Protein AF-A0AAV9C539-F1 (afdb_monomer)

pLDDT: mean 91.71, std 11.02, range [39.88, 98.0]

Foldseek 3Di:
DDPLLLVVLCVQVPVCSVVLVCQCPVVVFVDALFPPDSHTSSLLLCCVVPVVPQALCCCCCPRRNVLVVPLVRSLSSSLSSLVSNCVNVVDDPVVSVVRNVVSVVVSVVVVVVVPDDD

Structure (mmCIF, N/CA/C/O backbone):
data_AF-A0AAV9C539-F1
#
_entry.id   AF-A0AAV9C539-F1
#
loop_
_atom_site.group_PDB
_atom_site.id
_atom_site.type_symbol
_atom_site.label_atom_id
_atom_site.label_alt_id
_atom_site.label_comp_id
_atom_site.label_asym_id
_atom_site.label_entity_id
_atom_site.label_seq_id
_atom_site.pdbx_PDB_ins_code
_atom_site.Cartn_x
_atom_site.Cartn_y
_atom_site.Cartn_z
_atom_site.occupancy
_atom_site.B_iso_or_equiv
_atom_site.auth_seq_id
_atom_site.auth_comp_id
_atom_site.auth_asym_id
_atom_site.auth_atom_id
_atom_site.pdbx_PDB_model_num
ATOM 1 N N . MET A 1 1 ? -3.431 -18.438 3.610 1.00 61.56 1 MET A N 1
ATOM 2 C CA . MET A 1 1 ? -2.503 -17.490 2.958 1.00 61.56 1 MET A CA 1
ATOM 3 C C . MET A 1 1 ? -1.717 -18.217 1.881 1.00 61.56 1 MET A C 1
ATOM 5 O O . MET A 1 1 ? -1.408 -19.386 2.060 1.00 61.56 1 MET A O 1
ATOM 9 N N . ASP A 1 2 ? -1.429 -17.539 0.774 1.00 80.19 2 ASP A N 1
ATOM 10 C CA . ASP A 1 2 ? -0.578 -18.042 -0.312 1.00 80.19 2 ASP A CA 1
ATOM 11 C C . ASP A 1 2 ? 0.882 -18.203 0.165 1.00 80.19 2 ASP A C 1
ATOM 13 O O . ASP A 1 2 ? 1.387 -17.353 0.903 1.00 80.19 2 ASP A O 1
ATOM 17 N N . TH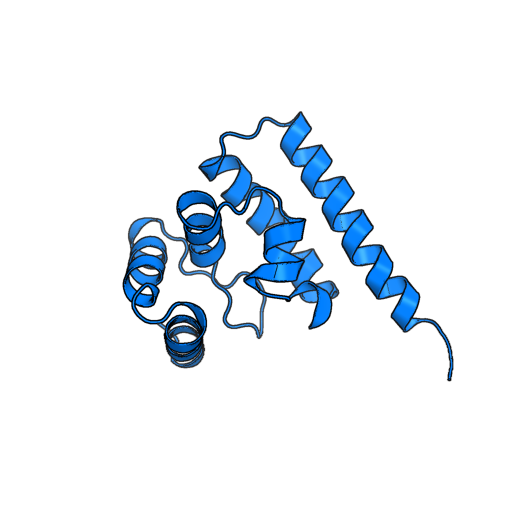R A 1 3 ? 1.574 -19.271 -0.247 1.00 85.12 3 THR A N 1
ATOM 18 C CA . THR A 1 3 ? 2.974 -19.545 0.121 1.00 85.12 3 THR A CA 1
ATOM 19 C C . THR A 1 3 ? 3.918 -18.411 -0.285 1.00 85.12 3 THR A C 1
ATOM 21 O O . THR A 1 3 ? 4.864 -18.119 0.449 1.00 85.12 3 THR A O 1
ATOM 24 N N . SER A 1 4 ? 3.664 -17.729 -1.410 1.00 88.12 4 SER A N 1
ATOM 25 C CA . SER A 1 4 ? 4.507 -16.603 -1.836 1.00 88.12 4 SER A CA 1
ATOM 26 C C . SER A 1 4 ? 4.372 -15.404 -0.895 1.00 88.12 4 SER A C 1
ATOM 28 O O . SER A 1 4 ? 5.354 -14.722 -0.618 1.00 88.12 4 SER A O 1
ATOM 30 N N . VAL A 1 5 ? 3.159 -15.163 -0.390 1.00 89.81 5 VAL A N 1
ATOM 31 C CA . VAL A 1 5 ? 2.850 -14.083 0.556 1.00 89.81 5 VAL A CA 1
ATOM 32 C C . VAL A 1 5 ? 3.446 -14.396 1.924 1.00 89.81 5 VAL A C 1
ATOM 34 O O . VAL A 1 5 ? 4.112 -13.549 2.502 1.00 89.81 5 VAL A O 1
ATOM 37 N N . ALA A 1 6 ? 3.299 -15.630 2.412 1.00 89.06 6 ALA A N 1
ATOM 38 C CA . ALA A 1 6 ? 3.893 -16.041 3.685 1.00 89.06 6 ALA A CA 1
ATOM 39 C C . ALA A 1 6 ? 5.427 -15.895 3.678 1.00 89.06 6 ALA A C 1
ATOM 41 O O . ALA A 1 6 ? 6.012 -15.378 4.631 1.00 89.06 6 ALA A O 1
ATOM 42 N N . LYS A 1 7 ? 6.079 -16.295 2.576 1.00 91.25 7 LYS A N 1
ATOM 43 C CA . LYS A 1 7 ? 7.528 -16.130 2.405 1.00 91.25 7 LYS A CA 1
ATOM 44 C C . LYS A 1 7 ? 7.934 -14.656 2.358 1.00 91.25 7 LYS A C 1
ATOM 46 O O . LYS A 1 7 ? 8.901 -14.290 3.019 1.00 91.25 7 LYS A O 1
ATOM 51 N N . HIS A 1 8 ? 7.194 -13.831 1.612 1.00 92.25 8 HIS A N 1
ATOM 52 C CA . HIS A 1 8 ? 7.399 -12.380 1.548 1.00 92.25 8 HIS A CA 1
ATOM 53 C C . HIS A 1 8 ? 7.319 -11.747 2.937 1.00 92.25 8 HIS A C 1
ATOM 55 O O . HIS A 1 8 ? 8.304 -11.170 3.391 1.00 92.25 8 HIS A O 1
ATOM 61 N N . LEU A 1 9 ? 6.210 -11.957 3.654 1.00 92.31 9 LEU A N 1
ATOM 62 C CA . LEU A 1 9 ? 6.002 -11.383 4.983 1.00 92.31 9 LEU A CA 1
ATOM 63 C C . LEU A 1 9 ? 7.108 -11.792 5.958 1.00 92.31 9 LEU A C 1
ATOM 65 O O . LEU A 1 9 ? 7.677 -10.936 6.628 1.00 92.31 9 LEU A O 1
ATOM 69 N N . SER A 1 10 ? 7.475 -13.077 5.984 1.00 92.56 10 SER A N 1
ATOM 70 C CA . SER A 1 10 ? 8.573 -13.559 6.827 1.00 92.56 10 SER A CA 1
ATOM 71 C C . SER A 1 10 ? 9.910 -12.894 6.480 1.00 92.56 10 SER A C 1
ATOM 73 O O . SER A 1 10 ? 10.652 -12.518 7.385 1.00 92.56 10 SER A O 1
ATOM 75 N N . SER A 1 11 ? 10.212 -12.705 5.192 1.00 91.94 11 SER A N 1
ATOM 76 C CA . SER A 1 11 ? 11.467 -12.080 4.760 1.00 91.94 11 SER A CA 1
ATOM 77 C C . SER A 1 11 ? 11.521 -10.566 4.979 1.00 91.94 11 SER A C 1
ATOM 79 O O . SER A 1 11 ? 12.590 -10.043 5.284 1.00 91.94 11 SER A O 1
ATOM 81 N N . SER A 1 12 ? 10.392 -9.868 4.835 1.00 89.69 12 SER A N 1
ATOM 82 C CA . SER A 1 12 ? 10.320 -8.405 4.901 1.00 89.69 12 SER A CA 1
ATOM 83 C C . SER A 1 12 ? 10.072 -7.882 6.313 1.00 89.69 12 SER A C 1
ATOM 85 O O . SER A 1 12 ? 10.644 -6.863 6.683 1.00 89.69 12 SER A O 1
ATOM 87 N N . TYR A 1 13 ? 9.257 -8.584 7.105 1.00 91.00 13 TYR A N 1
ATOM 88 C CA . TYR A 1 13 ? 8.814 -8.134 8.429 1.00 91.00 13 TYR A CA 1
ATOM 89 C C . TYR A 1 13 ? 9.374 -8.973 9.583 1.00 91.00 13 TYR A C 1
ATOM 91 O O . TYR A 1 13 ? 9.236 -8.585 10.743 1.00 91.00 13 TYR A O 1
ATOM 99 N N . GLY A 1 14 ? 10.022 -10.110 9.305 1.00 92.06 14 GLY A N 1
ATOM 100 C CA . GLY A 1 14 ? 10.626 -10.955 10.335 1.00 92.06 14 GLY A CA 1
ATOM 101 C C . GLY A 1 14 ? 9.613 -11.358 11.408 1.00 92.06 14 GLY A C 1
ATOM 102 O O . GLY A 1 14 ? 8.569 -11.931 11.101 1.00 92.06 14 GLY A O 1
ATOM 103 N N . SER A 1 15 ? 9.897 -11.023 12.669 1.00 90.12 15 SER A N 1
ATOM 104 C CA . SER A 1 15 ? 8.998 -11.284 13.804 1.00 90.12 15 SER A CA 1
ATOM 105 C C . SER A 1 15 ? 7.663 -10.537 13.723 1.00 90.12 15 SER A C 1
ATOM 107 O O . SER A 1 15 ? 6.696 -10.966 14.338 1.00 90.12 15 SER A O 1
ATOM 109 N N . MET A 1 16 ? 7.584 -9.448 12.954 1.00 93.75 16 MET A N 1
ATOM 110 C CA . MET A 1 16 ? 6.358 -8.657 12.794 1.00 93.75 16 MET A CA 1
ATOM 111 C C . MET A 1 16 ? 5.420 -9.222 11.719 1.00 93.75 16 MET A C 1
ATOM 113 O O . MET A 1 16 ? 4.296 -8.747 11.570 1.00 93.75 16 MET A O 1
ATOM 117 N N . ALA A 1 17 ? 5.846 -10.256 10.984 1.00 93.31 17 ALA A N 1
ATOM 118 C CA . ALA A 1 17 ? 5.043 -10.894 9.942 1.00 93.31 17 ALA A CA 1
ATOM 119 C C . ALA A 1 17 ? 3.695 -11.415 10.468 1.00 93.31 17 ALA A C 1
ATOM 121 O O . ALA A 1 17 ? 2.690 -11.342 9.762 1.00 93.31 17 ALA A O 1
ATOM 122 N N . GLU A 1 18 ? 3.663 -11.905 11.711 1.00 92.94 18 GLU A N 1
ATOM 123 C CA . GLU A 1 18 ? 2.434 -12.356 12.368 1.00 92.94 18 GLU A CA 1
ATOM 124 C C . GLU A 1 18 ? 1.453 -11.199 12.577 1.00 92.94 18 GLU A C 1
ATOM 126 O O . GLU A 1 18 ? 0.279 -11.328 12.245 1.00 92.94 18 GLU A O 1
ATOM 131 N N . GLN A 1 19 ? 1.933 -10.037 13.026 1.00 94.81 19 GLN A N 1
ATOM 132 C CA . GLN A 1 19 ? 1.081 -8.863 13.211 1.00 94.81 19 GLN A CA 1
ATOM 133 C C . GLN A 1 19 ? 0.478 -8.387 11.884 1.00 94.81 19 GLN A C 1
ATOM 135 O O . GLN A 1 19 ? -0.706 -8.060 11.829 1.00 94.81 19 GLN A O 1
ATOM 140 N N . VAL A 1 20 ? 1.256 -8.398 10.797 1.00 95.00 20 VAL A N 1
ATOM 141 C CA . VAL A 1 20 ? 0.739 -8.074 9.456 1.00 95.00 20 VAL A CA 1
ATOM 142 C C . VAL A 1 20 ? -0.312 -9.097 9.011 1.00 95.00 20 VAL A C 1
ATOM 144 O O . VAL A 1 20 ? -1.336 -8.724 8.436 1.00 95.00 20 VAL A O 1
ATOM 147 N N . ALA A 1 21 ? -0.099 -10.384 9.295 1.00 94.00 21 ALA A N 1
ATOM 148 C CA . ALA A 1 21 ? -1.058 -11.436 8.972 1.00 94.00 21 ALA A CA 1
ATOM 149 C C . ALA A 1 21 ? -2.364 -11.321 9.779 1.00 94.00 21 ALA A C 1
ATOM 151 O O . ALA A 1 21 ? -3.435 -11.567 9.223 1.00 94.00 21 ALA A O 1
ATOM 152 N N . LEU A 1 22 ? -2.290 -10.901 11.045 1.00 95.25 22 LEU A N 1
ATOM 153 C CA . LEU A 1 22 ? -3.464 -10.628 11.877 1.00 95.25 22 LEU A CA 1
ATOM 154 C C . LEU A 1 22 ? -4.270 -9.447 11.329 1.00 95.25 22 LEU A C 1
ATOM 156 O O . LEU A 1 22 ? -5.465 -9.595 11.103 1.00 95.25 22 LEU A O 1
ATOM 160 N N . ILE A 1 23 ? -3.619 -8.328 10.986 1.00 95.25 23 ILE A N 1
ATOM 161 C CA . ILE A 1 23 ? -4.286 -7.184 10.330 1.00 95.25 23 ILE A CA 1
ATOM 162 C C . ILE A 1 23 ? -4.976 -7.636 9.033 1.00 95.25 23 ILE A C 1
ATOM 164 O O . ILE A 1 23 ? -6.125 -7.284 8.767 1.00 95.25 23 ILE A O 1
ATOM 168 N N . ALA A 1 24 ? -4.302 -8.459 8.226 1.00 94.69 24 ALA A N 1
ATOM 169 C CA . ALA A 1 24 ? -4.870 -8.993 6.992 1.00 94.69 24 ALA A CA 1
ATOM 170 C C . ALA A 1 24 ? -6.160 -9.798 7.220 1.00 94.69 24 ALA A C 1
ATOM 172 O O . ALA A 1 24 ? -7.080 -9.719 6.400 1.00 94.69 24 ALA A O 1
ATOM 173 N N . GLN A 1 25 ? -6.218 -10.573 8.303 1.00 94.12 25 GLN A N 1
ATOM 174 C CA . GLN A 1 25 ? -7.356 -11.417 8.642 1.00 94.12 25 GLN A CA 1
ATOM 175 C C . GLN A 1 25 ? -8.492 -10.622 9.294 1.00 94.12 25 GLN A C 1
ATOM 177 O O . GLN A 1 25 ? -9.628 -10.701 8.825 1.00 94.12 25 GLN A O 1
ATOM 182 N N . ASP A 1 26 ? -8.184 -9.853 10.334 1.00 94.75 26 ASP A N 1
ATOM 183 C CA . ASP A 1 26 ? -9.176 -9.212 11.200 1.00 94.75 26 ASP A CA 1
ATOM 184 C C . ASP A 1 26 ? -9.826 -7.993 10.535 1.00 94.75 26 ASP A C 1
ATOM 186 O O . ASP A 1 26 ? -11.008 -7.721 10.739 1.00 94.75 26 ASP A O 1
ATOM 190 N N . GLU A 1 27 ? -9.079 -7.287 9.683 1.00 94.31 27 GLU A N 1
ATOM 191 C CA . GLU A 1 27 ? -9.529 -6.043 9.047 1.00 94.31 27 GLU A CA 1
ATOM 192 C C . GLU A 1 27 ? -9.890 -6.225 7.569 1.00 94.31 27 GLU A C 1
ATOM 194 O O . GLU A 1 27 ? -10.147 -5.259 6.851 1.00 94.31 27 GLU A O 1
ATOM 199 N N . ASN A 1 28 ? -9.938 -7.476 7.095 1.00 93.50 28 ASN A N 1
ATOM 200 C CA . ASN A 1 28 ? -10.246 -7.820 5.705 1.00 93.50 28 ASN A CA 1
ATOM 201 C C . ASN A 1 28 ? -9.288 -7.156 4.686 1.00 93.50 28 ASN A C 1
ATOM 203 O O . ASN A 1 28 ? -9.671 -6.848 3.554 1.00 93.50 28 ASN A O 1
ATOM 207 N N . LEU A 1 29 ? -8.023 -6.972 5.083 1.00 96.00 29 LEU A N 1
ATOM 208 C CA . LEU A 1 29 ? -6.936 -6.401 4.272 1.00 96.00 29 LEU A CA 1
ATOM 209 C C . LEU A 1 29 ? -5.989 -7.480 3.706 1.00 96.00 29 LEU A C 1
ATOM 211 O O . LEU A 1 29 ? -4.840 -7.220 3.351 1.00 96.00 29 LEU A O 1
ATOM 215 N N . GLY A 1 30 ? -6.456 -8.726 3.603 1.00 93.69 30 GLY A N 1
ATOM 216 C CA . GLY A 1 30 ? -5.683 -9.852 3.064 1.00 93.69 30 GLY A CA 1
ATOM 217 C C . GLY A 1 30 ? -5.582 -9.913 1.539 1.00 93.69 30 GLY A C 1
ATOM 218 O O . GLY A 1 30 ? -5.040 -10.880 1.000 1.00 93.69 30 GLY A O 1
ATOM 219 N N . LYS A 1 31 ? 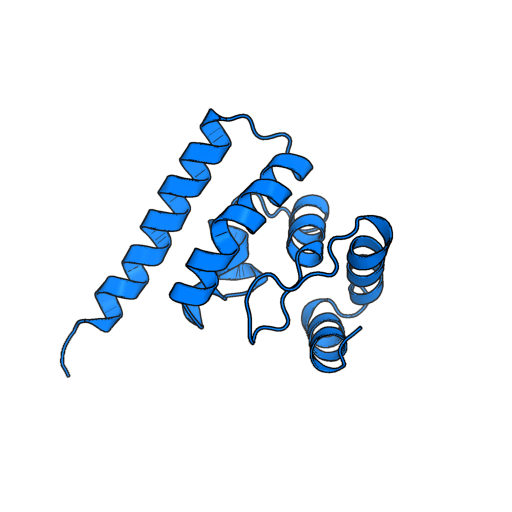-6.111 -8.917 0.821 1.00 94.56 31 LYS A N 1
ATOM 220 C CA . LYS A 1 31 ? -6.006 -8.834 -0.640 1.00 94.56 31 LYS A CA 1
ATOM 221 C C . LYS A 1 31 ? -4.629 -8.328 -1.054 1.00 94.56 31 LYS A C 1
ATOM 223 O O . LYS A 1 31 ? -4.021 -7.513 -0.366 1.00 94.56 31 LYS A O 1
ATOM 228 N N . ARG A 1 32 ? -4.152 -8.803 -2.206 1.00 95.00 32 ARG A N 1
ATOM 229 C CA . ARG A 1 32 ? -2.932 -8.282 -2.831 1.00 95.00 32 ARG A CA 1
ATOM 230 C C . ARG A 1 32 ? -3.202 -6.906 -3.434 1.00 95.00 32 ARG A C 1
ATOM 232 O O . ARG A 1 32 ? -4.240 -6.710 -4.059 1.00 95.00 32 ARG A O 1
ATOM 239 N N . LEU A 1 33 ? -2.236 -6.003 -3.305 1.00 94.25 33 LEU A N 1
ATOM 240 C CA . LEU A 1 33 ? -2.286 -4.657 -3.880 1.00 94.25 33 LEU A CA 1
ATOM 241 C C . LEU A 1 33 ? -2.165 -4.657 -5.405 1.00 94.25 33 LEU A C 1
ATOM 243 O O . LEU A 1 33 ? -2.804 -3.855 -6.078 1.00 94.25 33 LEU A O 1
ATOM 247 N N . ALA A 1 34 ? -1.343 -5.555 -5.946 1.00 92.06 34 ALA A N 1
ATOM 248 C CA . ALA A 1 34 ? -1.118 -5.691 -7.376 1.00 92.06 34 ALA A CA 1
ATOM 249 C C . ALA A 1 34 ? -1.029 -7.167 -7.770 1.00 92.06 34 ALA A C 1
ATOM 251 O O . ALA A 1 34 ? -0.485 -8.000 -7.038 1.00 92.06 34 ALA A O 1
ATOM 252 N N . HIS A 1 35 ? -1.558 -7.495 -8.949 1.00 88.69 35 HIS A N 1
ATOM 253 C CA . HIS A 1 35 ? -1.471 -8.848 -9.484 1.00 88.69 35 HIS A CA 1
ATOM 254 C C . HIS A 1 35 ? -0.006 -9.233 -9.741 1.00 88.69 35 HIS A C 1
ATOM 256 O O . HIS A 1 35 ? 0.779 -8.416 -10.207 1.00 88.69 35 HIS A O 1
ATOM 262 N N . GLY A 1 36 ? 0.372 -10.471 -9.417 1.00 89.12 36 GLY A N 1
ATOM 263 C CA . GLY A 1 36 ? 1.749 -10.958 -9.584 1.00 89.12 36 GLY A CA 1
ATOM 264 C C . GLY A 1 36 ? 2.726 -10.568 -8.466 1.00 89.12 36 GLY A C 1
ATOM 265 O O . GLY A 1 36 ? 3.782 -11.185 -8.361 1.00 89.12 36 GLY A O 1
ATOM 266 N N . TYR A 1 37 ? 2.361 -9.643 -7.572 1.00 92.62 37 TYR A N 1
ATOM 267 C CA . TYR A 1 37 ? 3.208 -9.220 -6.453 1.00 92.62 37 TYR A CA 1
ATOM 268 C C . TYR A 1 37 ? 2.695 -9.760 -5.112 1.00 92.62 37 TYR A C 1
ATOM 270 O O . TYR A 1 37 ? 1.484 -9.938 -4.943 1.00 92.62 37 TYR A O 1
ATOM 278 N N . PRO A 1 38 ? 3.581 -10.070 -4.148 1.00 93.56 38 PRO A N 1
ATOM 279 C CA . PRO A 1 38 ? 3.182 -10.625 -2.858 1.00 93.56 38 PRO A CA 1
ATOM 280 C C . PRO A 1 38 ? 2.771 -9.556 -1.830 1.00 93.56 38 PRO A C 1
ATOM 282 O O . PRO A 1 38 ? 2.567 -9.917 -0.676 1.00 93.56 38 PRO A O 1
ATOM 285 N N . TYR A 1 39 ? 2.641 -8.286 -2.235 1.00 94.75 39 TYR A N 1
ATOM 286 C CA . TYR A 1 39 ? 2.293 -7.176 -1.345 1.00 94.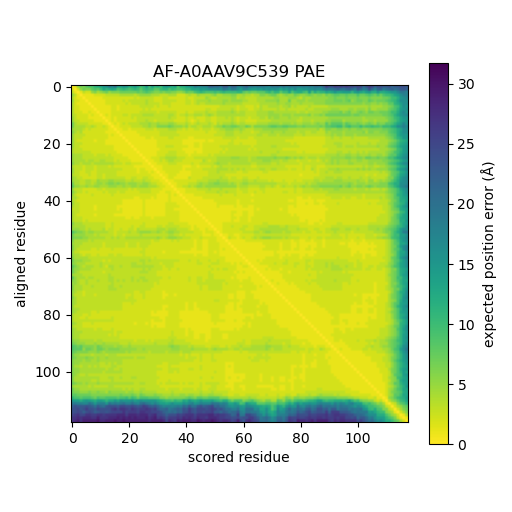75 39 TYR A CA 1
ATOM 287 C C . TYR A 1 39 ? 0.798 -7.158 -1.016 1.00 94.75 39 TYR A C 1
ATOM 289 O O . TYR A 1 39 ? -0.034 -7.168 -1.930 1.00 94.75 39 TYR A O 1
ATOM 297 N N . LEU A 1 40 ? 0.455 -7.097 0.266 1.00 96.25 40 LEU A N 1
ATOM 298 C CA . LEU A 1 40 ? -0.911 -7.053 0.780 1.00 96.25 40 LEU A CA 1
ATOM 299 C C . LEU A 1 40 ? -1.369 -5.641 1.137 1.00 96.25 40 LEU A C 1
ATOM 301 O O . LEU A 1 40 ? -0.577 -4.776 1.498 1.00 96.25 40 LEU A O 1
ATOM 305 N N . GLU A 1 41 ? -2.683 -5.437 1.129 1.00 97.50 41 GLU A N 1
ATOM 306 C CA . GLU A 1 41 ? -3.309 -4.233 1.680 1.00 97.50 41 GLU A CA 1
ATOM 307 C C . GLU A 1 41 ? -2.954 -4.033 3.166 1.00 97.50 41 GLU A C 1
ATOM 309 O O . GLU A 1 41 ? -2.721 -2.906 3.600 1.00 97.50 41 GLU A O 1
ATOM 314 N N . ALA A 1 42 ? -2.832 -5.122 3.931 1.00 97.38 42 ALA A N 1
ATOM 315 C CA . ALA A 1 42 ? -2.460 -5.089 5.345 1.00 97.38 42 ALA A CA 1
ATOM 316 C C . ALA A 1 42 ? -1.080 -4.472 5.606 1.00 97.38 42 ALA A C 1
ATOM 318 O O . ALA A 1 42 ? -0.867 -3.878 6.661 1.00 97.38 42 ALA A O 1
ATOM 319 N N . GLU A 1 43 ? -0.153 -4.570 4.649 1.00 97.38 43 GLU A N 1
ATOM 320 C CA . GLU A 1 43 ? 1.164 -3.935 4.757 1.00 97.38 43 GLU A CA 1
ATOM 321 C C . GLU A 1 43 ? 1.035 -2.409 4.773 1.00 97.38 43 GLU A C 1
ATOM 323 O O . GLU A 1 43 ? 1.766 -1.746 5.501 1.00 97.38 43 GLU A O 1
ATOM 328 N N . VAL A 1 44 ? 0.065 -1.844 4.042 1.00 97.81 44 VAL A N 1
ATOM 329 C CA . VAL A 1 44 ? -0.196 -0.395 4.041 1.00 97.81 44 VAL A CA 1
ATOM 330 C C . VAL A 1 44 ? -0.629 0.064 5.430 1.00 97.81 44 VAL A C 1
ATOM 332 O O . VAL A 1 44 ? -0.042 0.994 5.981 1.00 97.81 44 VAL A O 1
ATOM 335 N N . ALA A 1 45 ? -1.616 -0.621 6.015 1.00 97.69 45 ALA A N 1
ATOM 336 C CA . ALA A 1 45 ? -2.116 -0.306 7.350 1.00 97.69 45 ALA A CA 1
ATOM 337 C C . ALA A 1 45 ? -1.033 -0.496 8.420 1.00 97.69 45 ALA A C 1
ATOM 339 O O . ALA A 1 45 ? -0.815 0.375 9.263 1.00 97.69 45 ALA A O 1
ATOM 340 N N . TYR A 1 46 ? -0.287 -1.600 8.346 1.00 97.38 46 TYR A N 1
ATOM 341 C CA . TYR A 1 46 ? 0.819 -1.854 9.258 1.00 97.38 46 TYR A CA 1
ATOM 342 C C . TYR A 1 46 ? 1.896 -0.763 9.175 1.00 97.38 46 TYR A C 1
ATOM 344 O O . TYR A 1 46 ? 2.311 -0.244 10.214 1.00 97.38 46 TYR A O 1
ATOM 352 N N . CYS A 1 47 ? 2.326 -0.383 7.967 1.00 96.81 47 CYS A N 1
ATOM 353 C CA . CYS A 1 47 ? 3.342 0.649 7.768 1.00 96.81 47 CYS A CA 1
ATOM 354 C C . CYS A 1 47 ? 2.863 2.033 8.232 1.00 96.81 47 CYS A C 1
ATOM 356 O O . CYS A 1 47 ? 3.663 2.789 8.784 1.00 96.81 47 CYS A O 1
ATOM 358 N N . ALA A 1 48 ? 1.581 2.366 8.055 1.00 97.06 48 ALA A N 1
ATOM 359 C CA . ALA A 1 48 ? 1.008 3.613 8.566 1.00 97.06 48 ALA A CA 1
ATOM 360 C C . ALA A 1 48 ? 1.083 3.681 10.099 1.00 97.06 48 ALA A C 1
ATOM 362 O O . ALA A 1 48 ? 1.529 4.680 10.656 1.00 97.06 48 ALA A O 1
ATOM 363 N N . ARG A 1 49 ? 0.710 2.589 10.779 1.00 96.19 49 ARG A N 1
ATOM 364 C CA . ARG A 1 49 ? 0.638 2.523 12.248 1.00 96.19 49 ARG A CA 1
ATOM 365 C C . ARG A 1 49 ? 1.998 2.391 12.931 1.00 96.19 49 ARG A C 1
ATOM 367 O O . ARG A 1 49 ? 2.192 2.951 14.004 1.00 96.19 49 ARG A O 1
ATOM 374 N N . ASN A 1 50 ? 2.915 1.616 12.348 1.00 95.56 50 ASN A N 1
ATOM 375 C CA . ASN A 1 50 ? 4.129 1.162 13.040 1.00 95.56 50 ASN A CA 1
ATOM 376 C C . ASN A 1 50 ? 5.429 1.667 12.403 1.00 95.56 50 ASN A C 1
ATOM 378 O O . ASN A 1 50 ? 6.469 1.652 13.055 1.00 95.56 50 ASN A O 1
ATOM 382 N N . GLU A 1 51 ? 5.399 2.103 11.141 1.00 93.88 51 GLU A N 1
ATOM 383 C CA . GLU A 1 51 ? 6.612 2.470 10.398 1.00 93.88 51 GLU A CA 1
ATOM 384 C C . GLU A 1 51 ? 6.634 3.924 9.916 1.00 93.88 51 GLU A C 1
ATOM 386 O O . GLU A 1 51 ? 7.501 4.278 9.112 1.00 93.88 51 GLU A O 1
ATOM 391 N N . TYR A 1 52 ? 5.718 4.763 10.410 1.00 93.50 52 TYR A N 1
ATOM 392 C CA . TYR A 1 52 ? 5.610 6.181 10.046 1.00 93.50 52 TYR A CA 1
ATOM 393 C C . TYR A 1 52 ? 5.485 6.402 8.531 1.00 93.50 52 TYR A C 1
ATOM 395 O O . TYR A 1 52 ? 6.088 7.310 7.959 1.00 93.50 52 TYR A O 1
ATOM 403 N N . CYS A 1 53 ? 4.720 5.542 7.856 1.00 95.31 53 CYS A N 1
ATOM 404 C CA . CYS A 1 53 ? 4.418 5.722 6.443 1.00 95.31 53 CYS A CA 1
ATOM 405 C C . CYS A 1 53 ? 3.343 6.802 6.267 1.00 95.31 53 CYS A C 1
ATOM 407 O O . CYS A 1 53 ? 2.152 6.512 6.326 1.00 95.31 53 CYS A O 1
ATOM 409 N N . GLU A 1 54 ? 3.770 8.044 6.034 1.00 94.44 54 GLU A N 1
ATOM 410 C CA . GLU A 1 54 ? 2.895 9.228 5.975 1.00 94.44 54 GLU 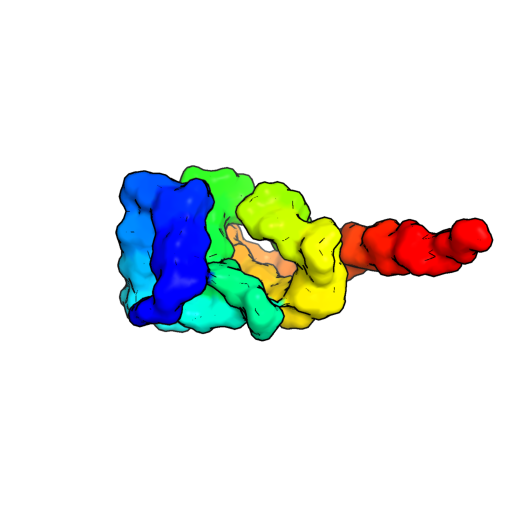A CA 1
ATOM 411 C C . GLU A 1 54 ? 2.567 9.715 4.550 1.00 94.44 54 GLU A C 1
ATOM 413 O O . GLU A 1 54 ? 1.985 10.788 4.382 1.00 94.44 54 GLU A O 1
ATOM 418 N N . SER A 1 55 ? 2.953 8.974 3.508 1.00 97.50 55 SER A N 1
ATOM 419 C CA . SER A 1 55 ? 2.599 9.302 2.120 1.00 97.50 55 SER A CA 1
ATOM 420 C C . SER A 1 55 ? 2.500 8.065 1.235 1.00 97.50 55 SER A C 1
ATOM 422 O O . SER A 1 55 ? 3.127 7.033 1.494 1.00 97.50 55 SER A O 1
ATOM 424 N N . ALA A 1 56 ? 1.738 8.172 0.146 1.00 97.25 56 ALA A N 1
ATOM 425 C CA . ALA A 1 56 ? 1.635 7.089 -0.828 1.00 97.25 56 ALA A CA 1
ATOM 426 C C . ALA A 1 56 ? 2.974 6.827 -1.536 1.00 97.25 56 ALA A C 1
ATOM 428 O O . ALA A 1 56 ? 3.317 5.674 -1.805 1.00 97.25 56 ALA A O 1
ATOM 429 N N . ILE A 1 57 ? 3.760 7.887 -1.773 1.00 97.62 57 ILE A N 1
ATOM 430 C CA . ILE A 1 57 ? 5.107 7.801 -2.354 1.00 97.62 57 ILE A CA 1
ATOM 431 C C . ILE A 1 57 ? 6.040 6.993 -1.449 1.00 97.62 57 ILE A C 1
ATOM 433 O O . ILE A 1 57 ? 6.761 6.133 -1.950 1.00 97.62 57 ILE A O 1
ATOM 437 N N . ASP A 1 58 ? 6.019 7.222 -0.131 1.00 97.31 58 ASP A N 1
ATOM 438 C CA . ASP A 1 58 ? 6.825 6.441 0.815 1.00 97.31 58 ASP A CA 1
ATOM 439 C C . ASP A 1 58 ? 6.557 4.940 0.658 1.00 97.31 58 ASP A C 1
ATOM 441 O O . ASP A 1 58 ? 7.480 4.141 0.461 1.00 97.31 58 ASP A O 1
ATOM 445 N N . PHE A 1 59 ? 5.280 4.562 0.643 1.00 97.44 59 PHE A N 1
ATOM 446 C CA . PHE A 1 59 ? 4.896 3.164 0.545 1.00 97.44 59 PHE A CA 1
ATOM 447 C C . PHE A 1 59 ? 5.369 2.509 -0.764 1.00 97.44 59 PHE A C 1
ATOM 449 O O . PHE A 1 59 ? 6.039 1.467 -0.747 1.00 97.44 59 PHE A O 1
ATOM 456 N N . ILE A 1 60 ? 5.062 3.122 -1.912 1.00 96.62 60 ILE A N 1
ATOM 457 C CA . ILE A 1 60 ? 5.374 2.548 -3.233 1.00 96.62 60 ILE A CA 1
ATOM 458 C C . ILE A 1 60 ? 6.866 2.622 -3.580 1.00 96.62 60 ILE A C 1
ATOM 460 O O . ILE A 1 60 ? 7.354 1.786 -4.341 1.00 96.62 60 ILE A O 1
ATOM 464 N N . ALA A 1 61 ? 7.606 3.590 -3.032 1.00 94.62 61 ALA A N 1
ATOM 465 C CA . ALA A 1 61 ? 9.020 3.784 -3.336 1.00 94.62 61 ALA A CA 1
ATOM 466 C C . ALA A 1 61 ? 9.947 3.084 -2.336 1.00 94.62 61 ALA A C 1
ATOM 468 O O . ALA A 1 61 ? 10.958 2.517 -2.740 1.00 94.62 61 ALA A O 1
ATOM 469 N N . ARG A 1 62 ? 9.641 3.111 -1.035 1.00 93.62 62 ARG A N 1
ATOM 470 C CA . ARG A 1 62 ? 10.577 2.660 0.010 1.00 93.62 62 ARG A CA 1
ATOM 471 C C . ARG A 1 62 ? 10.162 1.345 0.655 1.00 93.62 62 ARG A C 1
ATOM 473 O O . ARG A 1 62 ? 11.023 0.482 0.816 1.00 93.62 62 ARG A O 1
ATOM 480 N N . ARG A 1 63 ? 8.875 1.180 0.980 1.00 93.31 63 ARG A N 1
ATOM 481 C CA . ARG A 1 63 ? 8.362 0.009 1.722 1.00 93.31 63 ARG A CA 1
ATOM 482 C C . ARG A 1 63 ? 8.220 -1.227 0.848 1.00 93.31 63 ARG A C 1
ATOM 484 O O . ARG A 1 63 ? 8.707 -2.293 1.200 1.00 93.31 63 ARG A O 1
ATOM 491 N N . THR A 1 64 ? 7.639 -1.058 -0.334 1.00 92.69 64 THR A N 1
ATOM 492 C CA . THR A 1 64 ? 7.487 -2.152 -1.309 1.00 92.69 64 THR A CA 1
ATOM 493 C C . THR A 1 64 ? 8.471 -2.050 -2.465 1.00 92.69 64 THR A C 1
ATOM 495 O O . THR A 1 64 ? 8.815 -3.060 -3.073 1.00 92.69 64 THR A O 1
ATOM 498 N N . ARG A 1 65 ? 8.933 -0.830 -2.776 1.00 93.19 65 ARG A N 1
ATOM 499 C CA . ARG A 1 65 ? 9.689 -0.501 -3.998 1.00 93.19 65 ARG A CA 1
ATOM 500 C C . ARG A 1 65 ? 8.940 -0.866 -5.289 1.00 93.19 65 ARG A C 1
ATOM 502 O O . ARG A 1 65 ? 9.563 -0.945 -6.347 1.00 93.19 65 ARG A O 1
ATOM 509 N N . LEU A 1 66 ? 7.616 -1.058 -5.229 1.00 94.19 66 LEU A N 1
ATOM 510 C CA . LEU A 1 66 ? 6.789 -1.438 -6.375 1.00 94.19 66 LEU A CA 1
ATOM 511 C C . LEU A 1 66 ? 6.923 -0.436 -7.530 1.00 94.19 66 LEU A C 1
ATOM 513 O O . LEU A 1 66 ? 6.994 -0.854 -8.678 1.00 94.19 66 LEU A O 1
ATOM 517 N N . ALA A 1 67 ? 7.083 0.858 -7.229 1.00 94.31 67 ALA A N 1
ATOM 518 C CA . ALA A 1 67 ? 7.307 1.899 -8.236 1.00 94.31 67 ALA A CA 1
ATOM 519 C C . ALA A 1 67 ? 8.564 1.670 -9.099 1.00 94.31 67 ALA A C 1
ATOM 521 O O . ALA A 1 67 ? 8.590 2.075 -10.257 1.00 94.31 67 ALA A O 1
ATOM 522 N N . PHE A 1 68 ? 9.594 1.012 -8.559 1.00 92.62 68 PHE A N 1
ATOM 523 C CA . PHE A 1 68 ? 10.826 0.690 -9.287 1.00 92.62 68 PHE A CA 1
ATOM 524 C C . PHE A 1 68 ? 10.739 -0.644 -10.032 1.00 92.62 68 PHE A C 1
ATOM 526 O O . PHE A 1 68 ? 11.417 -0.830 -11.040 1.00 92.62 68 PHE A O 1
ATOM 533 N N . LEU A 1 69 ? 9.938 -1.580 -9.517 1.00 92.00 69 LEU A N 1
ATOM 534 C CA . LEU A 1 69 ? 9.770 -2.911 -10.096 1.00 92.00 69 LEU A CA 1
ATOM 535 C C . LEU A 1 69 ? 8.814 -2.885 -11.288 1.00 92.00 69 LEU A C 1
ATOM 537 O O . LEU A 1 69 ? 9.123 -3.447 -12.336 1.00 92.00 69 LEU A O 1
ATOM 541 N N . ASP A 1 70 ? 7.662 -2.240 -11.120 1.00 94.75 70 ASP A N 1
ATOM 542 C CA . ASP A 1 70 ? 6.628 -2.118 -12.138 1.00 94.75 70 ASP A CA 1
ATOM 543 C C . ASP A 1 70 ? 5.751 -0.894 -11.852 1.00 94.75 70 ASP A C 1
ATOM 545 O O . ASP A 1 70 ? 4.904 -0.869 -10.955 1.00 94.75 70 ASP A O 1
ATOM 549 N N . VAL A 1 71 ? 5.969 0.141 -12.661 1.00 95.06 71 VAL A N 1
ATOM 550 C CA . VAL A 1 71 ? 5.262 1.419 -12.564 1.00 95.06 71 VAL A CA 1
ATOM 551 C C . VAL A 1 71 ? 3.764 1.259 -12.841 1.00 95.06 71 VAL A C 1
ATOM 553 O O . VAL A 1 71 ? 2.956 1.968 -12.243 1.00 95.06 71 VAL A O 1
ATOM 556 N N . ASP A 1 72 ? 3.370 0.343 -13.728 1.00 94.25 72 ASP A N 1
ATOM 557 C CA . ASP A 1 72 ? 1.965 0.144 -14.084 1.00 94.25 72 ASP A CA 1
ATOM 558 C C . ASP A 1 72 ? 1.227 -0.630 -12.988 1.00 94.25 72 ASP A C 1
ATOM 560 O O . ASP A 1 72 ? 0.083 -0.299 -12.669 1.00 94.25 72 ASP A O 1
ATOM 564 N N . ALA A 1 73 ? 1.889 -1.599 -12.351 1.00 95.38 73 ALA A N 1
ATOM 565 C CA . ALA A 1 73 ? 1.378 -2.253 -11.149 1.00 95.38 73 ALA A CA 1
ATOM 566 C C . ALA A 1 73 ? 1.257 -1.269 -9.970 1.00 95.38 73 ALA A C 1
ATOM 568 O O . ALA A 1 73 ? 0.239 -1.264 -9.275 1.00 95.38 73 ALA A O 1
ATOM 569 N N . ALA A 1 74 ? 2.252 -0.395 -9.773 1.00 96.00 74 ALA A N 1
ATOM 570 C CA . ALA A 1 74 ? 2.202 0.656 -8.756 1.00 96.00 74 ALA A CA 1
ATOM 571 C C . ALA A 1 74 ? 1.035 1.626 -8.992 1.00 96.00 74 ALA A C 1
ATOM 573 O O . ALA A 1 74 ? 0.297 1.931 -8.058 1.00 96.00 74 ALA A O 1
ATOM 574 N N . ALA A 1 75 ? 0.830 2.064 -10.238 1.00 95.69 75 ALA A N 1
ATOM 575 C CA . ALA A 1 75 ? -0.268 2.956 -10.604 1.00 95.69 75 ALA A CA 1
ATOM 576 C C . ALA A 1 75 ? -1.647 2.314 -10.375 1.00 95.69 75 ALA A C 1
ATOM 578 O O . ALA A 1 75 ? -2.560 2.981 -9.898 1.00 95.69 75 ALA A O 1
ATOM 579 N N . GLN A 1 76 ? -1.797 1.016 -10.662 1.00 95.56 76 GLN A N 1
ATOM 580 C CA . GLN A 1 76 ? -3.039 0.278 -10.400 1.00 95.56 76 GLN A CA 1
ATOM 581 C C . GLN A 1 76 ? -3.325 0.115 -8.901 1.00 95.56 76 GLN A C 1
ATOM 583 O O . GLN A 1 76 ? -4.478 0.208 -8.483 1.00 95.56 76 GLN A O 1
ATOM 588 N N . ALA A 1 77 ? -2.288 -0.103 -8.087 1.00 96.75 77 ALA A N 1
ATOM 589 C CA . ALA A 1 77 ? -2.417 -0.237 -6.637 1.00 96.75 77 ALA A CA 1
ATOM 590 C C . ALA A 1 77 ? -2.665 1.106 -5.924 1.00 96.75 77 ALA A C 1
ATOM 592 O O . ALA A 1 77 ? -3.253 1.138 -4.839 1.00 96.75 77 ALA A O 1
ATOM 593 N N . LEU A 1 78 ? -2.220 2.216 -6.521 1.00 97.06 78 LEU A N 1
ATOM 594 C CA . LEU A 1 78 ? -2.163 3.535 -5.893 1.00 97.06 78 LEU A CA 1
ATOM 595 C C . LEU A 1 78 ? -3.499 4.014 -5.288 1.00 97.06 78 LEU A C 1
ATOM 597 O O . LEU A 1 78 ? -3.485 4.413 -4.121 1.00 97.06 78 LEU A O 1
ATOM 601 N N . PRO A 1 79 ? -4.659 3.926 -5.975 1.00 97.06 79 PRO A N 1
ATOM 602 C CA . PRO A 1 79 ? -5.929 4.360 -5.393 1.00 97.06 79 PRO A CA 1
ATOM 603 C C . PRO A 1 79 ? -6.274 3.611 -4.103 1.00 97.06 79 PRO A C 1
ATOM 605 O O . PRO A 1 79 ? -6.771 4.211 -3.150 1.00 97.06 79 PRO A O 1
ATOM 608 N N . ARG A 1 80 ? -5.981 2.305 -4.044 1.00 97.62 80 ARG A N 1
ATOM 609 C CA . ARG A 1 80 ? -6.267 1.484 -2.864 1.00 97.62 80 ARG A CA 1
ATOM 610 C C . ARG A 1 80 ? -5.320 1.804 -1.710 1.00 97.62 80 ARG A C 1
ATOM 612 O O . ARG A 1 80 ? -5.774 1.898 -0.574 1.00 97.62 80 ARG A O 1
ATOM 619 N N . ILE A 1 81 ? -4.038 2.027 -2.003 1.00 97.88 81 ILE A N 1
ATOM 620 C CA . ILE A 1 81 ? -3.032 2.437 -1.009 1.00 97.88 81 ILE A CA 1
ATOM 621 C C . ILE A 1 81 ? -3.447 3.756 -0.354 1.00 97.88 81 ILE A C 1
ATOM 623 O O . ILE A 1 81 ? -3.495 3.839 0.870 1.00 97.88 81 ILE A O 1
ATOM 627 N N . ILE A 1 82 ? -3.809 4.764 -1.156 1.00 98.00 82 ILE A N 1
ATOM 628 C CA . ILE A 1 82 ? -4.221 6.078 -0.646 1.00 98.00 82 ILE A CA 1
ATOM 629 C C . ILE A 1 82 ? -5.475 5.958 0.225 1.00 98.00 82 ILE A C 1
ATOM 631 O O . ILE A 1 82 ? -5.535 6.586 1.275 1.00 98.00 82 ILE A O 1
ATOM 635 N N . GLN A 1 83 ? -6.461 5.141 -0.160 1.00 97.62 83 GLN A N 1
ATOM 636 C CA . GLN A 1 83 ? -7.663 4.926 0.659 1.00 97.62 83 GLN A CA 1
ATOM 637 C C . GLN A 1 83 ? -7.343 4.342 2.039 1.00 97.62 83 GLN A C 1
ATOM 639 O O . GLN A 1 83 ? -7.917 4.776 3.040 1.00 97.62 83 GLN A O 1
ATOM 644 N N . ILE A 1 84 ? -6.440 3.359 2.099 1.00 98.00 84 ILE A N 1
ATOM 645 C CA . ILE A 1 84 ? -6.037 2.746 3.368 1.00 98.00 84 ILE A CA 1
ATOM 646 C C . ILE A 1 84 ? -5.270 3.771 4.207 1.00 98.00 84 ILE A C 1
ATOM 648 O O . ILE A 1 84 ? -5.666 4.027 5.337 1.00 98.00 84 ILE A O 1
ATOM 652 N N . LEU A 1 85 ? -4.262 4.445 3.640 1.00 98.00 85 LEU A N 1
ATOM 653 C CA . LEU A 1 85 ? -3.514 5.498 4.343 1.00 98.00 85 LEU A CA 1
ATOM 654 C C . LEU A 1 85 ? -4.423 6.621 4.850 1.00 98.00 85 LEU A C 1
ATOM 656 O O . LEU A 1 85 ? -4.271 7.067 5.982 1.00 98.00 85 LEU A O 1
ATOM 660 N N . ALA A 1 86 ? -5.401 7.046 4.051 1.00 97.62 86 ALA A N 1
ATOM 661 C CA . ALA A 1 86 ? -6.359 8.065 4.454 1.00 97.62 86 ALA A CA 1
ATOM 662 C C . ALA A 1 86 ? -7.208 7.626 5.653 1.00 97.62 86 ALA A C 1
ATOM 664 O O . ALA A 1 86 ? -7.491 8.445 6.525 1.00 97.62 86 ALA A O 1
ATOM 665 N N . THR A 1 87 ? -7.585 6.346 5.703 1.00 96.88 87 THR A N 1
ATOM 666 C CA . THR A 1 87 ? -8.330 5.766 6.829 1.00 96.88 87 THR A CA 1
ATOM 667 C C . THR A 1 87 ? -7.467 5.723 8.088 1.00 96.88 87 THR A C 1
ATOM 669 O O . THR A 1 87 ? -7.915 6.152 9.147 1.00 96.88 87 THR A O 1
ATOM 672 N N . GLU A 1 88 ? -6.219 5.271 7.964 1.00 97.06 88 GLU A N 1
ATOM 673 C CA 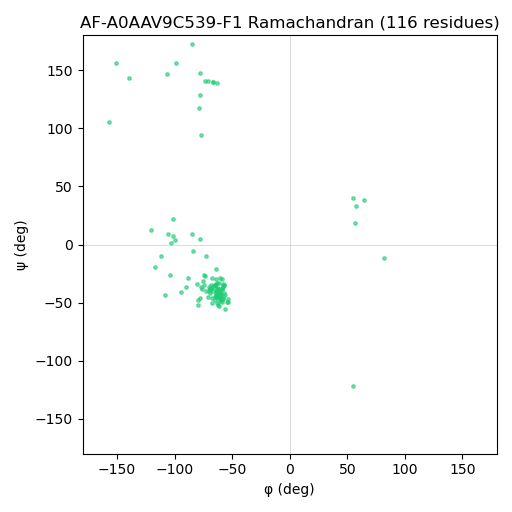. GLU A 1 88 ? -5.286 5.139 9.090 1.00 97.06 88 GLU A CA 1
ATOM 674 C C . GLU A 1 88 ? -4.828 6.484 9.663 1.00 97.06 88 GLU A C 1
ATOM 676 O O . GLU A 1 88 ? -4.669 6.632 10.872 1.00 97.06 88 GLU A O 1
ATOM 681 N N . LEU A 1 89 ? -4.611 7.474 8.797 1.00 96.81 89 LEU A N 1
ATOM 682 C CA . LEU A 1 89 ? -4.017 8.764 9.154 1.00 96.81 89 LEU A CA 1
ATOM 683 C C . LEU A 1 89 ? -5.050 9.897 9.250 1.00 96.81 89 LEU A C 1
ATOM 685 O O . LEU A 1 89 ? -4.683 11.048 9.488 1.00 96.81 89 LEU A O 1
ATOM 689 N N . GLY A 1 90 ? -6.336 9.598 9.039 1.00 96.88 90 GLY A N 1
ATOM 690 C CA . GLY A 1 90 ? -7.425 10.573 9.128 1.00 96.88 90 GLY A CA 1
ATOM 691 C C . GLY A 1 90 ? -7.346 11.682 8.076 1.00 96.88 90 GLY A C 1
ATOM 692 O O . GLY A 1 90 ? -7.615 12.847 8.375 1.00 96.88 90 GLY A O 1
ATOM 693 N N . TRP A 1 91 ? -6.944 11.354 6.846 1.00 97.12 91 TRP A N 1
ATOM 694 C CA . TRP A 1 91 ? -6.815 12.352 5.784 1.00 97.12 91 TRP A CA 1
ATOM 695 C C . TRP A 1 91 ? -8.171 12.864 5.299 1.00 97.12 91 TRP A C 1
ATOM 697 O O . TRP A 1 91 ? -9.125 12.111 5.111 1.00 97.12 91 TRP A O 1
ATOM 707 N N . ASN A 1 92 ? -8.229 14.166 5.027 1.00 95.88 92 ASN A N 1
ATOM 708 C CA . ASN A 1 92 ? -9.373 14.800 4.382 1.00 95.88 92 ASN A CA 1
ATOM 709 C C . ASN A 1 92 ? -9.281 14.700 2.845 1.00 95.88 92 ASN A C 1
ATOM 711 O O . ASN A 1 92 ? -8.256 14.296 2.291 1.00 95.88 92 ASN A O 1
ATOM 715 N N . GLY A 1 93 ? -10.350 15.101 2.149 1.00 94.44 93 GLY A N 1
ATOM 716 C CA . GLY A 1 93 ? -10.417 15.045 0.683 1.00 94.44 93 GLY A CA 1
ATOM 717 C C . GLY A 1 93 ? -9.303 15.829 -0.021 1.00 94.44 93 GLY A C 1
ATOM 718 O O . GLY A 1 93 ? -8.760 15.362 -1.017 1.00 94.44 93 GLY A O 1
ATOM 719 N N . GLU A 1 94 ? -8.900 16.978 0.529 1.00 96.38 94 GLU A N 1
ATOM 720 C CA . GLU A 1 94 ? -7.804 17.780 -0.028 1.00 96.38 94 GLU A CA 1
ATOM 721 C C . GLU A 1 94 ? -6.452 17.068 0.075 1.00 96.38 94 GLU A C 1
ATOM 723 O O . GLU A 1 94 ? -5.644 17.123 -0.852 1.00 96.38 94 GLU A O 1
ATOM 728 N N . ARG A 1 95 ? -6.185 16.390 1.199 1.00 96.69 95 ARG A N 1
ATOM 729 C CA . ARG A 1 95 ? -4.960 15.606 1.375 1.00 96.69 95 ARG A CA 1
ATOM 730 C C . ARG A 1 95 ? -4.964 14.371 0.481 1.00 96.69 95 ARG A C 1
ATOM 732 O O . ARG A 1 95 ? -3.940 14.092 -0.130 1.00 96.69 95 ARG A O 1
ATOM 739 N N . LEU A 1 96 ? -6.101 13.687 0.365 1.00 95.94 96 LEU A N 1
ATOM 740 C CA . LEU A 1 96 ? -6.300 12.557 -0.549 1.00 95.94 96 LEU A CA 1
ATOM 741 C C . LEU A 1 96 ? -5.935 12.923 -1.991 1.00 95.94 96 LEU A C 1
ATOM 743 O O . LEU A 1 96 ? -5.168 12.211 -2.636 1.00 95.94 96 LEU A O 1
ATOM 747 N N . GLU A 1 97 ? -6.452 14.052 -2.476 1.00 95.94 97 GLU A N 1
ATOM 748 C CA . GLU A 1 97 ? -6.204 14.497 -3.845 1.00 95.94 97 GLU A CA 1
ATOM 749 C C . GLU A 1 97 ? -4.751 14.929 -4.057 1.00 95.94 97 GLU A C 1
ATOM 751 O O . GLU A 1 97 ? -4.148 14.595 -5.075 1.00 95.94 97 GLU A O 1
ATOM 756 N N . ARG A 1 98 ? -4.149 15.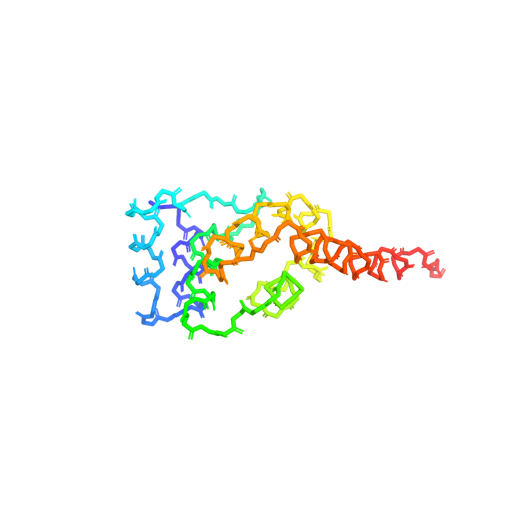598 -3.068 1.00 97.62 98 ARG A N 1
ATOM 757 C CA . ARG A 1 98 ? -2.726 15.960 -3.103 1.00 97.62 98 ARG A CA 1
ATOM 758 C C . ARG A 1 98 ? -1.829 14.728 -3.199 1.00 97.62 98 ARG A C 1
ATOM 760 O O . ARG A 1 98 ? -0.971 14.672 -4.068 1.00 97.62 98 ARG A O 1
ATOM 767 N N . GLU A 1 99 ? -2.066 13.726 -2.356 1.00 97.75 99 GLU A N 1
ATOM 768 C CA . GLU A 1 99 ? -1.311 12.466 -2.368 1.00 97.75 99 GLU A CA 1
ATOM 769 C C . GLU A 1 99 ? -1.460 11.728 -3.696 1.00 97.75 99 GLU A C 1
ATOM 771 O O . GLU A 1 99 ? -0.488 11.178 -4.212 1.00 97.75 99 GLU A O 1
ATOM 776 N N . ARG A 1 100 ? -2.662 11.756 -4.283 1.00 97.25 100 ARG A N 1
ATOM 777 C CA . ARG A 1 100 ? -2.912 11.199 -5.613 1.00 97.25 100 ARG A CA 1
ATOM 778 C C . ARG A 1 100 ? -2.086 11.913 -6.678 1.00 97.25 100 ARG A C 1
ATOM 780 O O . ARG A 1 100 ? -1.356 11.246 -7.405 1.00 97.25 100 ARG A O 1
ATOM 787 N N . MET A 1 101 ? -2.164 13.241 -6.746 1.00 97.56 101 MET A N 1
ATOM 788 C CA . MET A 1 101 ? -1.425 14.040 -7.728 1.00 97.56 101 MET A CA 1
ATOM 789 C C . MET A 1 101 ? 0.092 13.875 -7.581 1.00 97.56 101 MET A C 1
ATOM 791 O O . MET A 1 101 ? 0.786 13.654 -8.575 1.00 97.56 101 MET A O 1
ATOM 795 N N . ASP A 1 102 ? 0.602 13.941 -6.350 1.00 97.75 102 ASP A N 1
ATOM 796 C CA . ASP A 1 102 ? 2.031 13.823 -6.065 1.00 97.75 102 ASP A CA 1
ATOM 797 C C . ASP A 1 102 ? 2.547 12.427 -6.439 1.00 97.75 102 ASP A C 1
ATOM 799 O O . ASP A 1 102 ? 3.580 12.297 -7.102 1.00 97.75 102 ASP A O 1
ATOM 803 N N . ALA A 1 103 ? 1.818 11.368 -6.071 1.00 96.94 103 ALA A N 1
ATOM 804 C CA . ALA A 1 103 ? 2.212 9.999 -6.383 1.00 96.94 103 ALA A CA 1
ATOM 805 C C . ALA A 1 103 ? 2.084 9.666 -7.878 1.00 96.94 103 ALA A C 1
ATOM 807 O O . ALA A 1 103 ? 2.977 9.020 -8.430 1.00 96.94 103 ALA A O 1
ATOM 808 N N . GLU A 1 104 ? 1.033 10.131 -8.560 1.00 96.00 104 GLU A N 1
ATOM 809 C CA . GLU A 1 104 ? 0.911 10.008 -10.017 1.00 96.00 104 GLU A CA 1
ATOM 810 C C . GLU A 1 104 ? 2.078 10.725 -10.717 1.00 96.00 104 GLU A C 1
ATOM 812 O O . GLU A 1 104 ? 2.739 10.132 -11.573 1.00 96.00 104 GLU A O 1
ATOM 817 N N . GLY A 1 105 ? 2.397 11.958 -10.306 1.00 96.25 105 GLY A N 1
ATOM 818 C CA . GLY A 1 105 ? 3.537 12.721 -10.818 1.00 96.25 105 GLY A CA 1
ATOM 819 C C . GLY A 1 105 ? 4.874 12.014 -10.591 1.00 96.25 105 GLY A C 1
ATOM 820 O O . GLY A 1 105 ? 5.682 11.901 -11.515 1.00 96.25 105 GLY A O 1
ATOM 821 N N . PHE A 1 106 ? 5.084 11.457 -9.396 1.00 95.81 106 PHE A N 1
ATOM 822 C CA . PHE A 1 106 ? 6.262 10.653 -9.072 1.00 95.81 106 PHE A CA 1
ATOM 823 C C . PHE A 1 106 ? 6.409 9.448 -10.010 1.00 95.81 106 PHE A C 1
ATOM 825 O O . PHE A 1 106 ? 7.484 9.245 -10.575 1.00 95.81 106 PHE A O 1
ATOM 832 N N . LEU A 1 107 ? 5.338 8.687 -10.255 1.00 94.81 107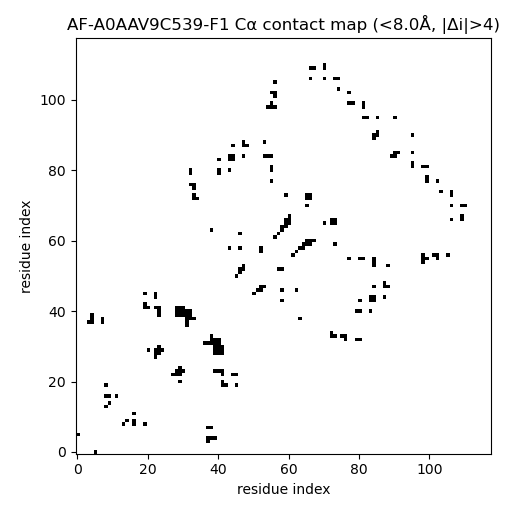 LEU A N 1
ATOM 833 C CA . LEU A 1 107 ? 5.373 7.537 -11.166 1.00 94.81 107 LEU A CA 1
ATOM 834 C C . LEU A 1 107 ? 5.688 7.935 -12.621 1.00 94.81 107 LEU A C 1
ATOM 836 O O . LEU A 1 107 ? 6.382 7.192 -13.321 1.00 94.81 107 LEU A O 1
ATOM 840 N N . GLN A 1 108 ? 5.258 9.116 -13.078 1.00 93.19 108 GLN A N 1
ATOM 841 C CA . GLN A 1 108 ? 5.594 9.612 -14.422 1.00 93.19 108 GLN A CA 1
ATOM 842 C C . GLN A 1 108 ? 7.097 9.859 -14.617 1.00 93.19 108 GLN A C 1
ATOM 844 O O . GLN A 1 108 ? 7.614 9.682 -15.727 1.00 93.19 108 GLN A O 1
ATOM 849 N N . THR A 1 109 ? 7.830 10.198 -13.550 1.00 92.44 109 THR A N 1
ATOM 850 C CA . THR A 1 109 ? 9.291 10.376 -13.633 1.00 92.44 109 THR A CA 1
ATOM 851 C C . THR A 1 109 ? 10.000 9.087 -14.063 1.00 92.44 109 THR A C 1
ATOM 853 O O . THR A 1 109 ? 10.949 9.142 -14.841 1.00 92.44 109 THR A O 1
ATOM 856 N N . PHE A 1 110 ? 9.479 7.917 -13.676 1.00 86.25 110 PHE A N 1
ATOM 857 C CA . PHE A 1 110 ? 10.021 6.611 -14.069 1.00 86.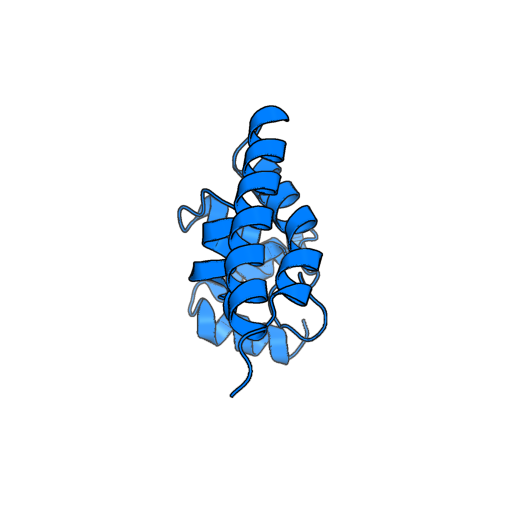25 110 PHE A CA 1
ATOM 858 C C . PHE A 1 110 ? 9.592 6.181 -15.474 1.00 86.25 110 PHE A C 1
ATOM 860 O O . PHE A 1 110 ? 10.378 5.561 -16.191 1.00 86.25 110 PHE A O 1
ATOM 867 N N . LYS A 1 111 ? 8.373 6.537 -15.909 1.00 78.62 111 LYS A N 1
ATOM 868 C CA . LYS A 1 111 ? 7.911 6.246 -17.281 1.00 78.62 111 LYS A CA 1
ATOM 869 C C . LYS A 1 111 ? 8.759 6.964 -18.327 1.00 78.62 111 LYS A C 1
ATOM 871 O O . LYS A 1 111 ? 9.087 6.384 -19.358 1.00 78.62 111 LYS A O 1
ATOM 876 N N . THR A 1 112 ? 9.158 8.197 -18.032 1.00 63.69 112 THR A N 1
ATOM 877 C CA . THR A 1 112 ? 9.931 9.039 -18.955 1.00 63.69 112 THR A CA 1
ATOM 878 C C . THR A 1 112 ? 11.349 8.498 -19.182 1.00 63.69 112 THR A C 1
ATOM 880 O O . THR A 1 112 ? 11.850 8.54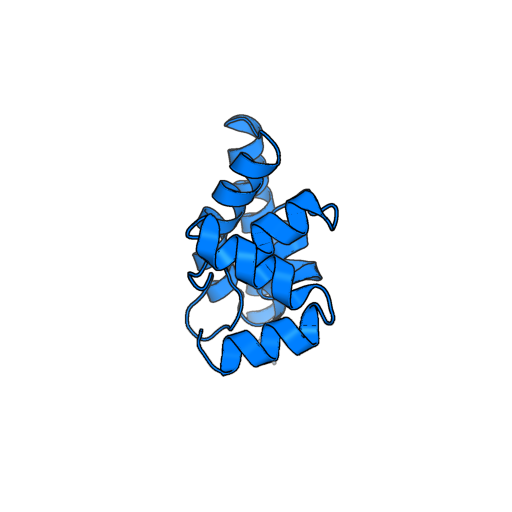0 -20.303 1.00 63.69 112 THR A O 1
ATOM 883 N N . VAL A 1 113 ? 11.972 7.894 -18.163 1.00 58.16 113 VAL A N 1
ATOM 884 C CA . VAL A 1 113 ? 13.310 7.274 -18.272 1.00 58.16 113 VAL A CA 1
ATOM 885 C C . VAL A 1 113 ? 13.301 6.035 -19.178 1.00 58.16 113 VAL A C 1
ATOM 887 O O . VAL A 1 113 ? 14.289 5.753 -19.850 1.00 58.16 113 VAL A O 1
ATOM 890 N N . LYS A 1 114 ? 12.171 5.324 -19.266 1.00 54.28 114 LYS A N 1
ATOM 891 C CA . LYS A 1 114 ? 12.015 4.120 -20.101 1.00 54.28 114 LYS A CA 1
ATOM 892 C C . LYS A 1 114 ? 11.951 4.423 -21.611 1.00 54.28 114 LYS A C 1
ATOM 894 O O . LYS A 1 114 ? 12.004 3.491 -22.406 1.00 54.28 114 LYS A O 1
ATOM 899 N N . MET A 1 115 ? 11.834 5.697 -22.008 1.00 52.53 115 MET A N 1
ATOM 900 C CA . MET A 1 115 ? 11.675 6.133 -23.406 1.00 52.53 115 MET A CA 1
ATOM 901 C C . MET A 1 115 ? 12.961 6.642 -24.079 1.00 52.53 115 MET A C 1
ATOM 903 O O . MET A 1 115 ? 12.896 7.078 -25.227 1.00 52.53 115 MET A O 1
ATOM 907 N N . LEU A 1 116 ? 14.127 6.592 -23.424 1.00 39.88 116 LEU A N 1
ATOM 908 C CA . LEU A 1 116 ? 15.389 6.914 -24.098 1.00 39.88 116 LEU A CA 1
ATOM 909 C C . LEU A 1 116 ? 15.850 5.711 -24.945 1.00 39.88 116 LEU A C 1
ATOM 911 O O . LEU A 1 116 ? 16.101 4.647 -24.373 1.00 39.88 116 LEU A O 1
ATOM 915 N N . PRO A 1 117 ? 15.950 5.838 -26.284 1.00 43.78 117 PRO A N 1
ATOM 916 C CA . PRO A 1 117 ? 16.513 4.782 -27.114 1.00 43.78 117 PRO A CA 1
ATOM 917 C C . PRO A 1 117 ? 18.005 4.612 -26.796 1.00 43.78 117 PRO A C 1
ATOM 919 O O . PRO A 1 117 ? 18.709 5.593 -26.548 1.00 43.78 117 PRO A O 1
ATOM 922 N N . SER A 1 118 ? 18.444 3.351 -26.766 1.00 52.88 118 SER A N 1
ATOM 923 C CA . SER A 1 118 ? 19.857 2.951 -26.679 1.00 52.88 118 SER A CA 1
ATOM 924 C C . SER A 1 118 ? 20.610 3.282 -27.961 1.00 52.88 118 SER A C 1
ATOM 926 O O . SER A 1 118 ? 19.988 3.156 -29.040 1.00 52.88 118 SER A O 1
#

Sequence (118 aa):
MDTSVAKHLSSSYGSMAEQVALIAQDENLGKRLAHGYPYLEAEVAYCARNEYCESAIDFIARRTRLAFLDVDAAAQALPRIIQILATELGWNGERLERERMDAEGFLQTFKTVKMLPS

Secondary structure (DSSP, 8-state):
--HHHHHHHHHHHGGGHHHHHHHHHHTS--SBSSTTS--BHHHHHHHHHHS---SHHHIIIIIS-HHHH-HHHHHHHHHHHHHHHHHHHT--HHHHHHHHHHHHHHHHHHHHHTT---

Nearest PDB structures (foldseek):
  2rgo-assembly1_B-2  TM=8.368E-01  e=3.975E-02  Streptococcus sp.
  2rgh-assembly1_A-2  TM=8.491E-01  e=6.054E-02  Streptococcus sp.
  3da1-assembly1_A  TM=7.938E-01  e=5.744E-02  unclassified
  2rgo-assembly1_A  TM=8.334E-01  e=1.404E-01  Streptococcus sp.

Radius of gyration: 14.4 Å; Cα contacts (8 Å, |Δi|>4): 134; chains: 1; bounding box: 30×37×41 Å

Mean predicted aligned error: 4.44 Å

InterPro domains:
  IPR000447 FAD-dependent glycerol-3-phosphate dehydrogenase [PTHR11985] (1-112)
  IPR031656 Alpha-glycerophosphate oxidase, C-terminal [PF16901] (2-95)
  IPR038299 Alpha-glycerophosphate oxidase, C-terminal domain superfamily [G3DSA:1.10.8.870] (1-115)

Solvent-accessible surface area (backbone atoms only — not comparable to full-atom values): 6594 Å² total; per-residue (Å²): 133,56,71,65,33,56,51,43,36,44,73,76,45,48,88,50,25,59,59,36,51,47,43,12,64,80,69,71,23,65,48,61,47,32,90,98,49,62,51,38,45,17,54,51,52,45,32,42,76,75,62,73,44,85,45,57,51,49,41,35,55,68,75,69,30,36,48,77,76,37,49,68,50,34,60,67,23,41,68,60,50,45,54,46,47,29,66,77,69,68,52,51,72,71,54,53,51,49,46,49,54,52,36,55,55,55,50,49,60,58,58,60,66,74,68,66,82,131

Organism: Acorus calamus (NCBI:txid4465)